Protein AF-A0A1B6MR28-F1 (afdb_monomer_lite)

Secondary structure (DSSP, 8-state):
-PPPB---EEE-TTT--EEE-PPPSS-BSS-EEEEETTEEEEESSSEEEEETTTTEEEE-TT-PPGGGPPEEEEEE-SS-EEEEETTS-EEEE------

Foldseek 3Di:
DDDFFFWDWDQDPVVRDIDTADTHPDTDDQWAWDAEPNWIWTHDLFIWIQDPVVRDIDTPRVDDDPPSFRWNYWDDPRQWIWTAGPVRDIDIDGDDDDD

pLDDT: mean 89.48, std 10.86, range [38.69, 98.25]

Radius of gyration: 14.19 Å; chains: 1; bounding box: 33×33×36 Å

Sequence (99 aa):
HRVMLDTVTKYNLDSKTWETCNPLPTNLYSAACCVYKNDIYLFGPQLYCFRQSVANWEVLSNISLPDNTVVSTAMTDGETIYTIGINAKLYSFALIPIV

Structure (mmCIF, N/CA/C/O backbone):
data_AF-A0A1B6MR28-F1
#
_entry.id   AF-A0A1B6MR28-F1
#
loop_
_atom_site.group_PDB
_atom_site.id
_atom_site.type_symbol
_atom_site.label_atom_id
_atom_site.label_alt_id
_atom_site.label_comp_id
_atom_site.label_asym_id
_atom_site.label_entity_id
_atom_site.label_seq_id
_atom_site.pdbx_PDB_ins_code
_atom_site.Cartn_x
_atom_site.Cartn_y
_atom_site.Cartn_z
_atom_site.occupancy
_atom_site.B_iso_or_equiv
_atom_site.auth_seq_id
_atom_site.auth_comp_id
_atom_site.auth_asym_id
_atom_site.auth_atom_id
_atom_site.pdbx_PDB_model_num
ATOM 1 N N . HIS A 1 1 ? 18.013 13.764 7.018 1.00 63.16 1 HIS A N 1
ATOM 2 C CA . HIS A 1 1 ? 18.207 12.331 7.319 1.00 63.16 1 HIS A CA 1
ATOM 3 C C . HIS A 1 1 ? 16.917 11.594 6.979 1.00 63.16 1 HIS A C 1
ATOM 5 O O . HIS A 1 1 ? 15.867 12.054 7.412 1.00 63.16 1 HIS A O 1
ATOM 11 N N . ARG A 1 2 ? 16.964 10.532 6.163 1.00 79.81 2 ARG A N 1
ATOM 12 C CA . ARG A 1 2 ? 15.796 9.675 5.903 1.00 79.81 2 ARG A CA 1
ATOM 13 C C . ARG A 1 2 ? 15.823 8.535 6.921 1.00 79.81 2 ARG A C 1
ATOM 15 O O . ARG A 1 2 ? 16.812 7.814 6.967 1.00 79.81 2 ARG A O 1
ATOM 22 N N . VAL A 1 3 ? 14.780 8.415 7.739 1.00 90.56 3 VAL A N 1
ATOM 23 C CA . VAL A 1 3 ? 14.623 7.314 8.701 1.00 90.56 3 VAL A CA 1
ATOM 24 C C . VAL A 1 3 ? 13.816 6.222 8.006 1.00 90.56 3 VAL A C 1
ATOM 26 O O . VAL A 1 3 ? 12.741 6.517 7.488 1.00 90.56 3 VAL A O 1
ATOM 29 N N . MET A 1 4 ? 14.317 4.988 7.982 1.00 93.00 4 MET A N 1
ATOM 30 C CA . MET A 1 4 ? 13.507 3.837 7.579 1.00 93.00 4 MET A CA 1
ATOM 31 C C . MET A 1 4 ? 12.753 3.323 8.806 1.00 93.00 4 MET A C 1
ATOM 33 O O . MET A 1 4 ? 13.388 3.056 9.828 1.00 93.00 4 MET A O 1
ATOM 37 N N . LEU A 1 5 ? 11.436 3.159 8.705 1.00 95.75 5 LEU A N 1
ATOM 38 C CA . LEU A 1 5 ? 10.589 2.654 9.789 1.00 95.75 5 LEU A CA 1
ATOM 39 C C . LEU A 1 5 ? 9.750 1.479 9.292 1.00 95.75 5 LEU A C 1
ATOM 41 O O . LEU A 1 5 ? 9.398 1.412 8.116 1.00 95.75 5 LEU A O 1
ATOM 45 N N . ASP A 1 6 ? 9.436 0.561 10.192 1.00 96.69 6 ASP A N 1
ATOM 46 C CA . ASP A 1 6 ? 8.482 -0.528 9.990 1.00 96.69 6 ASP A CA 1
ATOM 47 C C . ASP A 1 6 ? 7.126 -0.252 10.655 1.00 96.69 6 ASP A C 1
ATOM 49 O O . ASP A 1 6 ? 6.130 -0.874 10.290 1.00 96.69 6 ASP A O 1
ATOM 53 N N . THR A 1 7 ? 7.060 0.689 11.602 1.00 96.88 7 THR A N 1
ATOM 54 C CA . THR A 1 7 ? 5.828 1.052 12.304 1.00 96.88 7 THR A CA 1
ATOM 55 C C . THR A 1 7 ? 4.724 1.471 11.336 1.00 96.88 7 THR A C 1
ATOM 57 O O . THR A 1 7 ? 4.865 2.436 10.582 1.00 96.88 7 THR A O 1
ATOM 60 N N . VAL A 1 8 ? 3.581 0.793 11.432 1.00 97.00 8 VAL A N 1
ATOM 61 C CA . VAL A 1 8 ? 2.345 1.144 10.730 1.00 97.00 8 VAL A CA 1
ATOM 62 C C . VAL A 1 8 ? 1.339 1.633 11.758 1.00 97.00 8 VAL A C 1
ATOM 64 O O . VAL A 1 8 ? 1.108 0.972 12.771 1.00 97.00 8 VAL A O 1
ATOM 67 N N . THR A 1 9 ? 0.720 2.780 11.499 1.00 97.19 9 THR A N 1
ATOM 68 C CA . THR A 1 9 ? -0.377 3.294 12.317 1.00 97.19 9 THR A CA 1
ATOM 69 C C . THR A 1 9 ? -1.611 3.524 11.462 1.00 97.19 9 THR A C 1
ATOM 71 O O . THR A 1 9 ? -1.529 3.930 10.301 1.00 97.19 9 THR A O 1
ATOM 74 N N . LYS A 1 10 ? -2.776 3.269 12.049 1.00 96.31 10 LYS A N 1
ATOM 75 C CA . LYS A 1 10 ? -4.078 3.544 11.447 1.00 96.31 10 LYS A CA 1
ATOM 76 C C . LYS A 1 10 ? -4.793 4.587 12.284 1.00 96.31 10 LYS A C 1
ATOM 78 O O . LYS A 1 10 ? -4.797 4.508 13.509 1.00 96.31 10 LYS A O 1
ATOM 83 N N . TYR A 1 11 ? -5.405 5.557 11.616 1.00 98.00 11 TYR A N 1
ATOM 84 C CA . TYR A 1 11 ? -6.288 6.512 12.268 1.00 98.00 11 TYR A CA 1
ATOM 85 C C . TYR A 1 11 ? -7.727 5.999 12.232 1.00 98.00 11 TYR A C 1
ATOM 87 O O . TYR A 1 11 ? -8.249 5.674 11.163 1.00 98.00 11 TYR A O 1
ATOM 95 N N . ASN A 1 12 ? -8.360 5.916 13.398 1.00 96.88 12 ASN A N 1
ATOM 96 C CA . ASN A 1 12 ? -9.766 5.565 13.537 1.00 96.88 12 ASN A CA 1
ATOM 97 C C . ASN A 1 12 ? -10.610 6.851 13.555 1.00 96.88 12 ASN A C 1
ATOM 99 O O . ASN A 1 12 ? -10.395 7.723 14.396 1.00 96.88 12 ASN A O 1
ATOM 103 N N . LEU A 1 13 ? -11.557 6.985 12.618 1.00 97.38 13 LEU A N 1
ATOM 104 C CA . LEU A 1 13 ? -12.389 8.190 12.483 1.00 97.38 13 LEU A CA 1
ATOM 105 C C . LEU A 1 13 ? -13.445 8.324 13.593 1.00 97.38 13 LEU A C 1
ATOM 107 O O . LEU A 1 13 ? -13.798 9.450 13.944 1.00 97.38 13 LEU A O 1
ATOM 111 N N . ASP A 1 14 ? -13.909 7.208 14.160 1.00 97.69 14 ASP A N 1
ATOM 112 C CA . ASP A 1 14 ? -14.953 7.190 15.188 1.00 97.69 14 ASP A CA 1
ATOM 113 C C . ASP A 1 14 ? -14.378 7.572 16.555 1.00 97.69 14 ASP A C 1
ATOM 115 O O . ASP A 1 14 ? -14.864 8.493 17.213 1.00 97.69 14 ASP A O 1
ATOM 119 N N . SER A 1 15 ? -13.295 6.905 16.969 1.00 97.31 15 SER A N 1
ATOM 120 C CA . SER A 1 15 ? -12.614 7.190 18.240 1.00 97.31 15 SER A CA 1
ATOM 121 C C . SER A 1 15 ? -11.662 8.384 18.159 1.00 97.31 15 SER A C 1
ATOM 123 O O . SER A 1 15 ? -11.260 8.913 19.195 1.00 97.31 15 SER A O 1
ATOM 125 N N . LYS A 1 16 ? -11.302 8.824 16.944 1.00 98.06 16 LYS A N 1
ATOM 126 C CA . LYS A 1 16 ? -10.332 9.898 16.669 1.00 98.06 16 LYS A CA 1
ATOM 127 C C . LYS A 1 16 ? -8.937 9.621 17.232 1.00 98.06 16 LYS A C 1
ATOM 129 O O . LYS A 1 16 ? -8.201 10.555 17.560 1.00 98.06 16 LYS A O 1
ATOM 134 N N . THR A 1 17 ? -8.559 8.350 17.326 1.00 98.25 17 THR A N 1
ATOM 135 C CA . THR A 1 17 ? -7.269 7.904 17.865 1.00 98.25 17 THR A CA 1
ATOM 136 C C . THR A 1 17 ? -6.407 7.237 16.800 1.00 98.25 17 THR A C 1
ATOM 138 O O . THR A 1 17 ? -6.907 6.669 15.829 1.00 98.25 17 THR A O 1
ATOM 141 N N . TRP A 1 18 ? -5.091 7.291 17.002 1.00 98.25 18 TRP A N 1
ATOM 142 C CA . TRP A 1 18 ? -4.139 6.456 16.276 1.00 98.25 18 TRP A CA 1
ATOM 143 C C . TRP A 1 18 ? -3.981 5.116 16.987 1.00 98.25 18 TRP A C 1
ATOM 145 O O . TRP A 1 18 ? -3.859 5.074 18.210 1.00 98.25 18 TRP A O 1
ATOM 155 N N . GLU A 1 19 ? -3.942 4.039 16.216 1.00 97.06 19 GLU A N 1
ATOM 156 C CA . GLU A 1 19 ? -3.702 2.679 16.689 1.00 97.06 19 GLU A CA 1
ATOM 157 C C . GLU A 1 19 ? -2.486 2.102 15.957 1.00 97.06 19 GLU A C 1
ATOM 159 O O . GLU A 1 19 ? -2.312 2.324 14.755 1.00 97.06 19 GLU A O 1
ATOM 164 N N . THR A 1 20 ? -1.635 1.368 16.675 1.00 97.25 20 THR A N 1
ATOM 165 C CA . THR A 1 20 ? -0.505 0.647 16.075 1.00 97.25 20 THR A CA 1
ATOM 166 C C . THR A 1 20 ? -1.010 -0.629 15.408 1.00 97.25 20 THR A C 1
ATOM 168 O O . THR A 1 20 ? -1.740 -1.406 16.019 1.00 97.25 20 THR A O 1
ATOM 171 N N . CYS A 1 21 ? -0.615 -0.850 14.156 1.00 96.44 21 CYS A N 1
ATOM 172 C CA . CYS A 1 21 ? -0.941 -2.046 13.384 1.00 96.44 21 CYS A CA 1
ATOM 173 C C . CYS A 1 21 ? 0.246 -3.014 13.334 1.00 96.44 21 CYS A C 1
ATOM 175 O O . CYS A 1 21 ? 1.339 -2.710 13.813 1.00 96.44 21 CYS A O 1
ATOM 177 N N . ASN A 1 22 ? 0.040 -4.170 12.697 1.00 96.94 22 ASN A N 1
ATOM 178 C CA . ASN A 1 22 ? 1.140 -5.076 12.390 1.00 96.94 22 ASN A CA 1
ATOM 179 C C . ASN A 1 22 ? 2.210 -4.339 11.556 1.00 96.94 22 ASN A C 1
ATOM 181 O O . ASN A 1 22 ? 1.860 -3.697 10.555 1.00 96.94 22 ASN A O 1
ATOM 185 N N . PRO A 1 23 ? 3.488 -4.393 11.977 1.00 97.38 23 PRO A N 1
ATOM 186 C CA . PRO A 1 23 ? 4.562 -3.646 11.338 1.00 97.38 23 PRO A CA 1
ATOM 187 C C . PRO A 1 23 ? 4.848 -4.190 9.939 1.00 97.38 23 PRO A C 1
ATOM 189 O O . PRO A 1 23 ? 4.522 -5.336 9.620 1.00 97.38 23 PRO A O 1
ATOM 192 N N . LEU A 1 24 ? 5.481 -3.369 9.103 1.00 96.69 24 LEU A N 1
ATOM 193 C CA . LEU A 1 24 ? 5.995 -3.813 7.813 1.00 96.69 24 LEU A CA 1
ATOM 194 C C . LEU A 1 24 ? 7.018 -4.947 8.006 1.00 96.69 24 LEU A C 1
ATOM 196 O O . LEU A 1 24 ? 7.797 -4.908 8.956 1.00 96.69 24 LEU A O 1
ATOM 200 N N . PRO A 1 25 ? 7.117 -5.907 7.068 1.00 94.75 25 PRO A N 1
ATOM 201 C CA . PRO A 1 25 ? 8.136 -6.960 7.125 1.00 94.75 25 PRO A CA 1
ATOM 202 C C . PRO A 1 25 ? 9.580 -6.437 7.060 1.00 94.75 25 PRO A C 1
ATOM 204 O O . PRO A 1 25 ? 10.527 -7.168 7.339 1.00 94.75 25 PRO A O 1
ATOM 207 N N . THR A 1 26 ? 9.778 -5.198 6.609 1.00 93.19 26 THR A N 1
ATOM 208 C CA . THR A 1 26 ? 11.082 -4.541 6.489 1.00 93.19 26 THR A CA 1
ATOM 209 C C . THR A 1 26 ? 10.899 -3.034 6.629 1.00 93.19 26 THR A C 1
ATOM 211 O O . THR A 1 26 ? 9.898 -2.486 6.169 1.00 93.19 26 THR A O 1
ATOM 214 N N . ASN A 1 27 ? 11.876 -2.354 7.232 1.00 9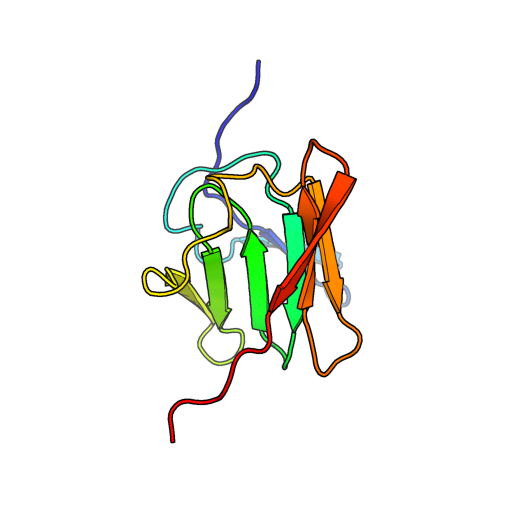5.00 27 ASN A N 1
ATOM 215 C CA . ASN A 1 27 ? 11.851 -0.903 7.379 1.00 95.00 27 ASN A CA 1
ATOM 216 C C . ASN A 1 27 ? 11.865 -0.221 6.005 1.00 95.00 27 ASN A C 1
ATOM 218 O O . ASN A 1 27 ? 12.732 -0.493 5.173 1.00 95.00 27 ASN A O 1
ATOM 222 N N . LEU A 1 28 ? 10.945 0.717 5.783 1.00 92.31 28 LEU A N 1
ATOM 223 C CA . LEU A 1 28 ? 10.805 1.433 4.517 1.00 92.31 28 LEU A CA 1
ATOM 224 C C . LEU A 1 28 ? 10.657 2.939 4.728 1.00 92.31 28 LEU A C 1
ATOM 226 O O . LEU A 1 28 ? 10.386 3.437 5.820 1.00 92.31 28 LEU 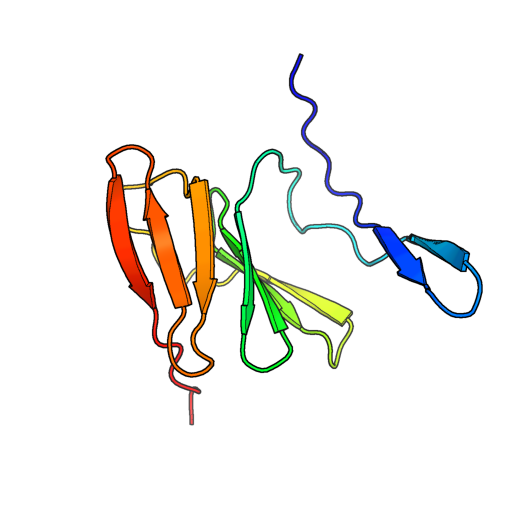A O 1
ATOM 230 N N . TYR A 1 29 ? 10.850 3.674 3.637 1.00 91.56 29 TYR A N 1
ATOM 231 C CA . TYR A 1 29 ? 10.480 5.076 3.507 1.00 91.56 29 TYR A CA 1
ATOM 232 C C . TYR A 1 29 ? 10.132 5.359 2.036 1.00 91.56 29 TYR A C 1
ATOM 234 O O . TYR A 1 29 ? 10.649 4.693 1.141 1.00 91.56 29 TYR A O 1
ATOM 242 N N . SER A 1 30 ? 9.283 6.361 1.777 1.00 89.44 30 SER A N 1
ATOM 243 C CA . SER A 1 30 ? 8.929 6.826 0.419 1.00 89.44 30 SER A CA 1
ATOM 244 C C . SER A 1 30 ? 8.405 5.746 -0.547 1.00 89.44 30 SER A C 1
ATOM 246 O O . SER A 1 30 ? 8.608 5.865 -1.752 1.00 89.44 30 SER A O 1
ATOM 248 N N . ALA A 1 31 ? 7.730 4.711 -0.044 1.00 91.38 31 ALA A N 1
ATOM 249 C CA . ALA A 1 31 ? 7.051 3.732 -0.890 1.00 91.38 31 ALA A CA 1
ATOM 250 C C . ALA A 1 31 ? 5.701 4.280 -1.385 1.00 91.38 31 ALA A C 1
ATOM 252 O O . ALA A 1 31 ? 4.965 4.910 -0.622 1.00 91.38 31 ALA A O 1
ATOM 253 N N . ALA A 1 32 ? 5.371 4.029 -2.652 1.00 93.75 32 ALA A N 1
ATOM 254 C CA . ALA A 1 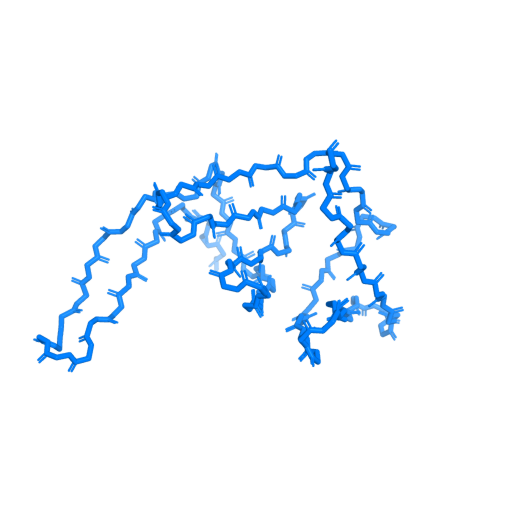32 ? 4.052 4.337 -3.200 1.00 93.75 32 ALA A CA 1
ATOM 255 C C . ALA A 1 32 ? 3.031 3.281 -2.757 1.00 93.75 32 ALA A C 1
ATOM 257 O O . ALA A 1 32 ? 3.385 2.113 -2.609 1.00 93.75 32 ALA A O 1
ATOM 258 N N . CYS A 1 33 ? 1.765 3.654 -2.577 1.00 95.69 33 CYS A N 1
ATOM 259 C CA . CYS A 1 33 ? 0.723 2.703 -2.199 1.00 95.69 33 CYS A CA 1
ATOM 260 C C . CYS A 1 33 ? -0.609 2.964 -2.896 1.00 95.69 33 CYS A C 1
ATOM 262 O O . CYS A 1 33 ? -0.893 4.080 -3.324 1.00 95.69 33 CYS A O 1
ATOM 264 N N . CYS A 1 34 ? -1.437 1.926 -2.976 1.00 96.75 34 CYS A N 1
ATOM 265 C CA . CYS A 1 34 ? -2.836 2.032 -3.372 1.00 96.75 34 CYS A CA 1
ATOM 266 C C . CYS A 1 34 ? -3.670 0.933 -2.704 1.00 96.75 34 CYS A C 1
ATOM 268 O O . CYS A 1 34 ? -3.142 -0.099 -2.288 1.00 96.75 34 CYS A O 1
ATOM 270 N N . VAL A 1 35 ? -4.986 1.131 -2.641 1.00 96.75 35 VAL A N 1
ATOM 271 C CA . VAL A 1 35 ? -5.936 0.078 -2.258 1.00 96.75 35 VAL A CA 1
ATOM 272 C C . VAL A 1 35 ? -6.437 -0.599 -3.526 1.00 96.75 35 VAL A C 1
ATOM 274 O O . VAL A 1 35 ? -6.909 0.091 -4.422 1.00 96.75 35 VAL A O 1
ATOM 277 N N . TYR A 1 36 ? -6.366 -1.925 -3.603 1.00 95.62 36 TYR A N 1
ATOM 278 C CA . TYR A 1 36 ? -6.879 -2.711 -4.727 1.00 95.62 36 TYR A CA 1
ATOM 279 C C . TYR A 1 36 ? -7.554 -3.978 -4.206 1.00 95.62 36 TYR A C 1
ATOM 281 O O . TYR A 1 36 ? -6.998 -4.668 -3.358 1.00 95.62 36 TYR A O 1
ATOM 289 N N . LYS A 1 37 ? -8.774 -4.270 -4.678 1.00 93.50 37 LYS A N 1
ATOM 290 C CA . LYS A 1 37 ? -9.586 -5.420 -4.226 1.00 93.50 37 LYS A CA 1
ATOM 291 C C . LYS A 1 37 ? -9.620 -5.593 -2.695 1.00 93.50 37 LYS A C 1
ATOM 293 O O . LYS A 1 37 ? -9.518 -6.702 -2.187 1.00 93.50 37 LYS A O 1
ATOM 298 N N . ASN A 1 38 ? -9.797 -4.481 -1.975 1.00 94.50 38 ASN A N 1
ATOM 299 C CA . ASN A 1 38 ? -9.859 -4.415 -0.509 1.00 94.50 38 ASN A CA 1
ATOM 300 C C . ASN A 1 38 ? -8.541 -4.716 0.237 1.00 94.50 38 ASN A C 1
ATOM 302 O O . ASN A 1 38 ? -8.547 -4.753 1.461 1.00 94.50 38 ASN A O 1
ATOM 306 N N . ASP A 1 39 ? -7.408 -4.838 -0.449 1.00 96.06 39 ASP A N 1
ATOM 307 C CA . ASP A 1 39 ? -6.087 -4.969 0.174 1.00 96.06 39 ASP A CA 1
ATOM 308 C C . ASP A 1 39 ? -5.218 -3.739 -0.126 1.00 96.06 39 ASP A C 1
ATOM 310 O O . ASP A 1 39 ? -5.444 -3.022 -1.106 1.00 96.06 39 ASP A O 1
ATOM 314 N N . ILE A 1 40 ? -4.226 -3.465 0.727 1.00 97.06 40 ILE A N 1
ATOM 315 C CA . ILE A 1 40 ? -3.289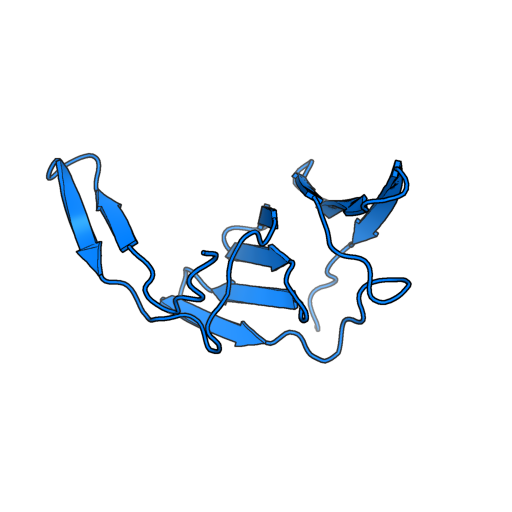 -2.348 0.523 1.00 97.06 40 ILE A CA 1
ATOM 316 C C . ILE A 1 40 ? -2.030 -2.892 -0.138 1.00 97.06 40 ILE A C 1
ATOM 318 O O . ILE A 1 40 ? -1.368 -3.770 0.410 1.00 97.06 40 ILE A O 1
ATOM 322 N N . TYR A 1 41 ? -1.671 -2.336 -1.287 1.00 95.62 41 TYR A N 1
ATOM 323 C CA . TYR A 1 41 ? -0.438 -2.656 -1.993 1.00 95.62 41 TYR A CA 1
ATOM 324 C C . TYR A 1 41 ? 0.569 -1.538 -1.788 1.00 95.62 41 TYR A C 1
ATOM 326 O O . TYR A 1 41 ? 0.244 -0.365 -1.972 1.00 95.62 41 TYR A O 1
ATOM 334 N N . LEU A 1 42 ? 1.788 -1.906 -1.406 1.00 95.50 42 LEU A N 1
ATOM 335 C CA . LEU A 1 42 ? 2.893 -0.997 -1.138 1.00 95.50 42 LEU A CA 1
ATOM 336 C C . LEU A 1 42 ? 4.074 -1.362 -2.045 1.00 95.50 42 LEU A C 1
ATOM 338 O O . LEU A 1 42 ? 4.608 -2.469 -1.990 1.00 95.50 42 LEU A O 1
ATOM 342 N N . PHE A 1 43 ? 4.476 -0.413 -2.880 1.00 93.19 43 PHE A N 1
ATOM 343 C CA . PHE A 1 43 ? 5.531 -0.539 -3.876 1.00 93.19 43 PHE A CA 1
ATOM 344 C C . PHE A 1 43 ? 6.837 0.022 -3.309 1.00 93.19 43 PHE A C 1
ATOM 346 O O . PHE A 1 43 ? 7.086 1.230 -3.353 1.00 93.19 43 PHE A O 1
ATOM 353 N N . GLY A 1 44 ? 7.654 -0.866 -2.741 1.00 89.31 44 GLY A N 1
ATOM 354 C CA . GLY A 1 44 ? 9.010 -0.575 -2.277 1.00 89.31 44 GLY A CA 1
ATOM 355 C C . GLY A 1 44 ? 10.059 -1.326 -3.109 1.00 89.31 44 GLY A C 1
ATOM 356 O O . GLY A 1 44 ? 9.827 -1.593 -4.286 1.00 89.31 44 GLY A O 1
ATOM 357 N N . PRO A 1 45 ? 11.198 -1.724 -2.509 1.00 86.69 45 PRO A N 1
ATOM 358 C CA . PRO A 1 45 ? 12.159 -2.639 -3.142 1.00 86.69 45 PRO A CA 1
ATOM 359 C C . PRO A 1 45 ? 11.541 -3.988 -3.546 1.00 86.69 45 PRO A C 1
ATOM 361 O O . PRO A 1 45 ? 12.032 -4.668 -4.439 1.00 86.69 45 PRO A O 1
ATOM 364 N N . GLN A 1 46 ? 10.462 -4.370 -2.865 1.00 89.50 46 GLN A N 1
ATOM 365 C CA . GLN A 1 46 ? 9.589 -5.491 -3.188 1.00 89.50 46 GLN A CA 1
ATOM 366 C C . GLN A 1 46 ? 8.144 -4.981 -3.206 1.00 89.50 46 GLN A C 1
ATOM 368 O O . GLN A 1 46 ? 7.854 -3.888 -2.701 1.00 89.50 46 GLN A O 1
ATOM 373 N N . LEU A 1 47 ? 7.234 -5.771 -3.773 1.00 92.12 47 LEU A N 1
ATOM 374 C CA . LEU A 1 47 ? 5.805 -5.526 -3.641 1.00 92.12 47 LEU A CA 1
ATOM 375 C C . LEU A 1 47 ? 5.301 -6.164 -2.344 1.00 92.12 47 LEU A C 1
ATOM 377 O O . LEU A 1 47 ? 5.416 -7.375 -2.155 1.00 92.12 47 LEU A O 1
ATOM 381 N N . TYR A 1 48 ? 4.726 -5.348 -1.469 1.00 94.62 48 TYR A N 1
ATOM 382 C CA . TYR A 1 48 ? 4.100 -5.800 -0.232 1.00 94.62 48 TYR A CA 1
ATOM 383 C C . TYR A 1 48 ? 2.586 -5.665 -0.350 1.00 94.62 48 TYR A C 1
ATOM 385 O O . TYR A 1 48 ? 2.084 -4.697 -0.924 1.00 94.62 48 TYR A O 1
ATOM 393 N N . CYS A 1 49 ? 1.859 -6.618 0.216 1.00 95.94 49 CYS A N 1
ATOM 394 C CA . CYS A 1 49 ? 0.408 -6.609 0.286 1.00 95.94 49 CYS A CA 1
ATOM 395 C C . CYS A 1 49 ? -0.022 -6.750 1.745 1.00 95.94 49 CYS A C 1
ATOM 397 O O . CYS A 1 49 ? 0.322 -7.731 2.400 1.00 95.94 49 CYS A O 1
ATOM 399 N N . PHE A 1 50 ? -0.765 -5.781 2.268 1.00 97.44 50 PHE A N 1
ATOM 400 C CA . PHE A 1 50 ? -1.454 -5.930 3.541 1.00 97.44 50 PHE A CA 1
ATOM 401 C C . PHE A 1 50 ? -2.851 -6.483 3.285 1.00 97.44 50 PHE A C 1
ATOM 403 O O . PHE A 1 50 ? -3.715 -5.790 2.737 1.00 97.44 50 PHE A O 1
ATOM 410 N N . ARG A 1 51 ? -3.055 -7.730 3.709 1.00 96.44 51 ARG A N 1
ATOM 411 C CA . ARG A 1 51 ? -4.337 -8.426 3.649 1.00 96.44 51 ARG A CA 1
ATOM 412 C C . ARG A 1 51 ? -5.233 -7.910 4.758 1.00 96.44 51 ARG A C 1
ATOM 414 O O . ARG A 1 51 ? -5.025 -8.258 5.922 1.00 96.44 51 ARG A O 1
ATOM 421 N N . GLN A 1 52 ? -6.237 -7.100 4.424 1.00 94.19 52 GLN A N 1
ATOM 422 C CA . GLN A 1 52 ? -7.088 -6.487 5.452 1.00 94.19 52 GLN A CA 1
ATOM 423 C C . GLN A 1 52 ? -7.927 -7.524 6.212 1.00 94.19 52 GLN A C 1
ATOM 425 O O . GLN A 1 52 ? -8.177 -7.349 7.401 1.00 94.19 52 GLN A O 1
ATOM 430 N N . SER A 1 53 ? -8.316 -8.622 5.555 1.00 95.38 53 SER A N 1
ATOM 431 C CA . SER A 1 53 ? -9.153 -9.683 6.140 1.00 95.38 53 SER A CA 1
ATOM 432 C C . SER A 1 53 ? -8.500 -10.414 7.315 1.00 95.38 53 SER A C 1
ATOM 434 O O . SER A 1 53 ? -9.197 -10.861 8.222 1.00 95.38 53 SER A O 1
ATOM 436 N N . VAL A 1 54 ? -7.171 -10.527 7.302 1.00 95.94 54 VAL A N 1
ATOM 437 C CA . VAL A 1 54 ? -6.373 -11.215 8.331 1.00 95.94 54 VAL A CA 1
ATOM 438 C C . VAL A 1 54 ? -5.368 -10.282 9.012 1.00 95.94 54 VAL A C 1
ATOM 440 O O . VAL A 1 54 ? -4.549 -10.730 9.808 1.00 95.94 54 VAL A O 1
ATOM 443 N N . ALA A 1 55 ? -5.424 -8.989 8.681 1.00 95.69 55 ALA A N 1
ATOM 444 C CA . ALA A 1 55 ? -4.521 -7.944 9.144 1.00 95.69 55 ALA A CA 1
ATOM 445 C C . ALA A 1 55 ? -3.029 -8.316 9.037 1.00 95.69 55 ALA A C 1
ATOM 447 O O . ALA A 1 55 ? -2.258 -8.020 9.943 1.00 95.69 55 ALA A O 1
ATOM 448 N N . ASN A 1 56 ? -2.597 -8.965 7.952 1.00 96.88 56 ASN A N 1
ATOM 449 C CA . ASN A 1 56 ? -1.224 -9.467 7.824 1.00 96.88 56 ASN A CA 1
ATOM 450 C C . ASN A 1 56 ? -0.521 -8.956 6.562 1.00 96.88 56 ASN A C 1
ATOM 452 O O . ASN A 1 56 ? -1.145 -8.815 5.511 1.00 96.88 56 ASN A O 1
ATOM 456 N N . TRP A 1 57 ? 0.790 -8.728 6.665 1.00 97.19 57 TRP A N 1
ATOM 457 C CA . TRP A 1 57 ? 1.638 -8.386 5.527 1.00 97.19 57 TRP A CA 1
ATOM 458 C C . TRP A 1 57 ? 2.151 -9.634 4.810 1.00 97.19 57 TRP A C 1
ATOM 460 O O . TRP A 1 57 ? 2.639 -10.581 5.425 1.00 97.19 57 TRP A O 1
ATOM 470 N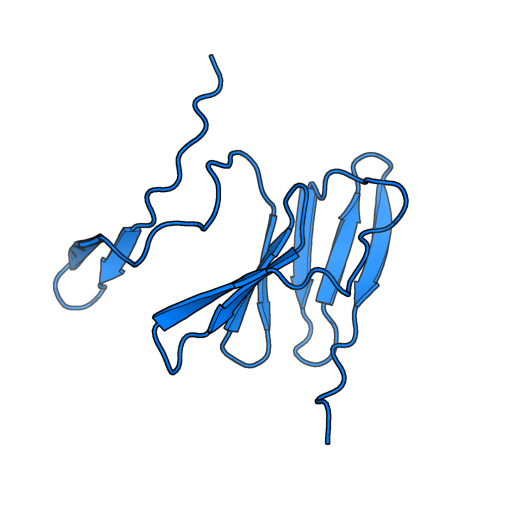 N . GLU A 1 58 ? 2.094 -9.592 3.489 1.00 96.00 58 GLU A N 1
ATOM 471 C CA . GLU A 1 58 ? 2.626 -10.589 2.573 1.00 96.00 58 GLU A CA 1
ATOM 472 C C . GLU A 1 58 ? 3.639 -9.913 1.641 1.00 96.00 58 GLU A C 1
ATOM 474 O O . GLU A 1 58 ? 3.390 -8.819 1.129 1.00 96.00 58 GLU A O 1
ATOM 479 N N . VAL A 1 59 ? 4.784 -10.557 1.411 1.00 94.06 59 VAL A N 1
ATOM 480 C CA . VAL A 1 59 ? 5.747 -10.132 0.387 1.00 94.06 59 VAL A CA 1
ATOM 481 C C . VAL A 1 59 ? 5.437 -10.896 -0.895 1.00 94.06 59 VAL A C 1
ATOM 483 O O . VAL A 1 59 ? 5.604 -12.114 -0.946 1.00 94.06 59 VAL A O 1
ATOM 486 N N . LEU A 1 60 ? 5.022 -10.192 -1.945 1.00 92.06 60 LEU A N 1
ATOM 487 C CA . LEU A 1 60 ? 4.706 -10.780 -3.248 1.00 92.06 60 LEU A CA 1
ATOM 488 C C . LEU A 1 60 ? 5.986 -10.946 -4.080 1.00 92.06 60 LEU A C 1
ATOM 490 O O . LEU A 1 60 ? 6.216 -10.246 -5.064 1.00 92.06 60 LEU A O 1
ATOM 494 N N . SER A 1 61 ? 6.854 -11.863 -3.647 1.00 86.44 61 SER A N 1
ATOM 495 C CA . SER A 1 61 ? 8.193 -12.087 -4.217 1.00 86.44 61 SER A CA 1
ATOM 496 C C . SER A 1 61 ? 8.188 -12.621 -5.653 1.00 86.44 61 SER A C 1
ATOM 498 O O . SER A 1 61 ? 9.171 -12.469 -6.375 1.00 86.44 61 SER A O 1
ATOM 500 N N . ASN A 1 62 ? 7.077 -13.215 -6.086 1.00 84.31 62 ASN A N 1
ATOM 501 C CA . ASN A 1 62 ? 6.862 -13.686 -7.452 1.00 84.31 62 ASN A CA 1
ATOM 502 C C . ASN A 1 62 ? 6.574 -12.550 -8.450 1.00 84.31 62 ASN A C 1
ATOM 504 O O . ASN A 1 62 ? 6.562 -12.793 -9.655 1.00 84.31 62 ASN A O 1
ATOM 508 N N . ILE A 1 63 ? 6.350 -11.320 -7.977 1.00 83.62 63 ILE A N 1
ATOM 509 C CA . ILE A 1 63 ? 6.092 -10.153 -8.820 1.00 83.62 63 ILE A CA 1
ATOM 510 C C . ILE A 1 63 ? 7.337 -9.272 -8.821 1.00 83.62 63 ILE A C 1
ATOM 512 O O . ILE A 1 63 ? 7.634 -8.569 -7.857 1.00 83.62 63 ILE A O 1
ATOM 516 N N . SER A 1 64 ? 8.074 -9.296 -9.930 1.00 75.81 64 SER A N 1
ATOM 517 C CA . SER A 1 64 ? 9.197 -8.381 -10.135 1.00 75.81 64 SER A CA 1
ATOM 518 C C . SER A 1 64 ? 8.696 -7.034 -10.641 1.00 75.81 64 SER A C 1
ATOM 520 O O . SER A 1 64 ? 8.016 -6.959 -11.665 1.00 75.81 64 SER A O 1
ATOM 522 N N . LEU A 1 65 ? 9.054 -5.962 -9.935 1.00 77.50 65 LEU A N 1
ATOM 523 C CA . LEU A 1 65 ? 8.840 -4.612 -10.441 1.00 77.50 65 LEU A CA 1
ATOM 524 C C . LEU A 1 65 ? 9.790 -4.360 -11.627 1.00 77.50 65 LEU A C 1
ATOM 526 O O . LEU A 1 65 ? 10.967 -4.725 -11.548 1.00 77.50 65 LEU A O 1
ATOM 530 N N . PRO A 1 66 ? 9.320 -3.738 -12.721 1.00 73.56 66 PRO A N 1
ATOM 531 C CA . PRO A 1 66 ? 10.156 -3.467 -13.887 1.00 73.56 66 PRO A CA 1
ATOM 532 C C . PRO A 1 66 ? 11.399 -2.637 -13.535 1.00 73.56 66 PRO A C 1
ATOM 534 O O . PRO A 1 66 ? 11.308 -1.672 -12.774 1.00 73.56 66 PRO A O 1
ATOM 537 N N . ASP A 1 67 ? 12.552 -2.982 -14.113 1.00 69.06 67 ASP A N 1
ATOM 538 C CA . ASP A 1 67 ? 13.813 -2.218 -14.066 1.00 69.06 67 ASP A CA 1
ATOM 539 C C . ASP A 1 67 ? 14.319 -1.822 -12.655 1.00 69.06 67 ASP A C 1
ATOM 541 O O . ASP A 1 67 ? 15.025 -0.824 -12.518 1.00 69.06 67 ASP A O 1
ATOM 545 N N . ASN A 1 68 ? 13.955 -2.555 -11.589 1.00 63.47 68 ASN A N 1
ATOM 546 C CA . ASN A 1 68 ? 14.245 -2.159 -10.195 1.00 63.47 68 ASN A CA 1
ATOM 547 C C . ASN A 1 68 ? 13.758 -0.722 -9.885 1.00 63.47 68 ASN A C 1
ATOM 549 O O . ASN A 1 68 ? 14.385 0.040 -9.143 1.00 63.47 68 ASN A O 1
ATOM 553 N N . THR A 1 69 ? 12.669 -0.317 -10.546 1.00 68.06 69 THR A N 1
ATOM 554 C CA . THR A 1 69 ? 12.209 1.068 -10.569 1.00 68.06 69 THR A CA 1
ATOM 555 C C . THR A 1 69 ? 11.649 1.457 -9.210 1.00 68.06 69 THR A C 1
ATOM 557 O O . THR A 1 69 ? 10.702 0.847 -8.716 1.00 68.06 69 THR A O 1
ATOM 560 N N . VAL A 1 70 ? 12.172 2.544 -8.642 1.00 80.44 70 VAL A N 1
ATOM 561 C CA . VAL A 1 70 ? 11.503 3.238 -7.540 1.00 80.44 70 VAL A CA 1
ATOM 562 C C . VAL A 1 70 ? 10.174 3.776 -8.067 1.00 80.44 70 VAL A C 1
ATOM 564 O O . VAL A 1 70 ? 10.144 4.597 -8.990 1.00 80.44 70 VAL A O 1
ATOM 567 N N . VAL A 1 71 ? 9.076 3.291 -7.500 1.00 87.56 71 VAL A N 1
ATOM 568 C CA . VAL A 1 71 ? 7.729 3.735 -7.855 1.00 87.56 71 VAL A CA 1
ATOM 569 C C . VAL A 1 71 ? 7.424 5.028 -7.108 1.00 87.56 71 VAL A C 1
ATOM 571 O O . VAL A 1 71 ? 7.522 5.073 -5.884 1.00 87.56 71 VAL A O 1
ATOM 574 N N . SER A 1 72 ? 7.059 6.083 -7.837 1.00 87.56 72 SER A N 1
ATOM 575 C CA . SER A 1 72 ? 6.715 7.378 -7.239 1.00 87.56 72 SER A CA 1
ATOM 576 C C . SER A 1 72 ? 5.235 7.483 -6.871 1.00 87.56 72 SER A C 1
ATOM 578 O O . SER A 1 72 ? 4.890 8.196 -5.932 1.00 87.56 72 SER A O 1
ATOM 580 N N . THR A 1 73 ? 4.361 6.772 -7.589 1.00 91.44 73 THR A N 1
ATOM 581 C CA . THR A 1 73 ? 2.914 6.755 -7.342 1.00 91.44 73 THR A CA 1
ATOM 582 C C . THR A 1 73 ? 2.277 5.448 -7.805 1.00 91.44 73 THR A C 1
ATOM 584 O O . THR A 1 73 ? 2.768 4.809 -8.741 1.00 91.44 73 THR A O 1
ATOM 587 N N . ALA A 1 74 ? 1.175 5.076 -7.157 1.00 94.44 74 ALA A N 1
ATOM 588 C CA . ALA A 1 74 ? 0.338 3.941 -7.508 1.00 94.44 74 ALA A CA 1
ATOM 589 C C . ALA A 1 74 ? -1.141 4.350 -7.433 1.00 94.44 74 ALA A C 1
ATOM 591 O O . ALA A 1 74 ? -1.563 5.014 -6.489 1.00 94.44 74 ALA A O 1
ATOM 592 N N . MET A 1 75 ? -1.932 3.954 -8.425 1.00 95.69 75 MET A N 1
ATOM 593 C CA . MET A 1 75 ? -3.375 4.200 -8.482 1.00 95.69 75 MET A CA 1
ATOM 594 C C . MET A 1 75 ? -4.090 3.016 -9.127 1.00 95.69 75 MET A C 1
ATOM 596 O O . MET A 1 75 ? -3.456 2.191 -9.773 1.00 95.69 75 MET A O 1
ATOM 600 N N . THR A 1 76 ? -5.406 2.916 -8.978 1.00 95.56 76 THR A N 1
ATOM 601 C CA . THR A 1 76 ? -6.187 1.843 -9.604 1.00 95.56 76 THR A CA 1
ATOM 602 C C . THR A 1 76 ? -7.520 2.360 -10.128 1.00 95.56 76 THR A C 1
ATOM 604 O O . THR A 1 76 ? -8.067 3.319 -9.586 1.00 95.56 76 THR A O 1
ATOM 607 N N . ASP A 1 77 ? -8.033 1.709 -11.170 1.00 94.75 77 ASP A N 1
ATOM 608 C CA . ASP A 1 77 ? -9.406 1.852 -11.671 1.00 94.75 77 ASP A CA 1
ATOM 609 C C . ASP A 1 77 ? -10.365 0.780 -11.107 1.00 94.75 77 ASP A C 1
ATOM 611 O O . ASP A 1 77 ? -11.537 0.748 -11.467 1.00 94.75 77 ASP A O 1
ATOM 615 N N . GLY A 1 78 ? -9.882 -0.084 -10.206 1.00 90.94 78 GLY A N 1
ATOM 616 C CA . GLY A 1 78 ? -10.622 -1.213 -9.635 1.00 90.94 78 GLY A CA 1
ATOM 617 C C . GLY A 1 78 ? -10.336 -2.556 -10.315 1.00 90.94 78 GLY A C 1
ATOM 618 O O . GLY A 1 78 ? -10.501 -3.601 -9.683 1.00 90.94 78 GLY A O 1
ATOM 619 N N . GLU A 1 79 ? -9.823 -2.550 -11.544 1.00 91.56 79 GLU A N 1
ATOM 620 C CA . GLU A 1 79 ? -9.457 -3.760 -12.290 1.00 91.56 79 GLU A CA 1
ATOM 621 C C . GLU A 1 79 ? -7.943 -3.925 -12.396 1.00 91.56 79 GLU A C 1
ATOM 623 O O . GLU A 1 79 ? -7.430 -5.035 -12.241 1.00 91.56 79 GLU A O 1
ATOM 628 N N . THR A 1 80 ? -7.224 -2.816 -12.554 1.00 93.19 80 THR A N 1
ATOM 629 C CA . THR A 1 80 ? -5.779 -2.772 -12.782 1.00 93.19 80 THR A CA 1
ATOM 630 C C . THR A 1 80 ? -5.114 -1.762 -11.851 1.00 93.19 80 THR A C 1
ATOM 632 O O . THR A 1 80 ? -5.674 -0.707 -11.547 1.00 93.19 80 THR A O 1
ATOM 635 N N . ILE A 1 81 ? -3.902 -2.068 -11.383 1.00 94.88 81 ILE A N 1
ATOM 636 C CA . ILE A 1 81 ? -3.051 -1.103 -10.675 1.00 94.88 81 ILE A CA 1
ATOM 637 C C . ILE A 1 81 ? -2.094 -0.467 -11.680 1.00 94.88 81 ILE A C 1
ATOM 639 O O . ILE A 1 81 ? -1.375 -1.174 -12.380 1.00 94.88 81 ILE A O 1
ATOM 643 N N . TYR A 1 82 ? -2.041 0.857 -11.713 1.00 94.06 82 TYR A N 1
ATOM 644 C CA . TYR A 1 82 ? -1.117 1.643 -12.518 1.00 94.06 82 TYR A CA 1
ATOM 645 C C . TYR A 1 82 ? -0.052 2.267 -11.633 1.00 94.06 82 TYR A C 1
ATOM 647 O O . TYR A 1 82 ? -0.364 2.834 -10.584 1.00 94.06 82 TYR A O 1
ATOM 655 N N . THR A 1 83 ? 1.202 2.211 -12.069 1.00 92.50 83 THR A N 1
ATOM 656 C CA . THR A 1 83 ? 2.312 2.847 -11.362 1.00 92.50 83 THR A CA 1
ATOM 657 C C . THR A 1 83 ? 3.155 3.692 -12.300 1.00 92.50 83 THR A C 1
ATOM 659 O O . THR A 1 83 ? 3.339 3.346 -13.467 1.00 92.50 83 THR A O 1
ATOM 662 N N . ILE A 1 84 ? 3.679 4.809 -11.792 1.00 89.69 84 ILE A N 1
ATOM 663 C CA . ILE A 1 84 ? 4.640 5.634 -12.531 1.00 89.69 84 ILE A CA 1
ATOM 664 C C . ILE A 1 84 ? 5.997 5.531 -11.840 1.00 89.69 84 ILE A C 1
ATOM 666 O O . ILE A 1 84 ? 6.122 5.702 -10.625 1.00 89.69 84 ILE A O 1
ATOM 670 N N . GLY A 1 85 ? 7.019 5.219 -12.629 1.00 83.75 85 GLY A N 1
ATOM 671 C CA . GLY A 1 85 ? 8.408 5.192 -12.191 1.00 83.75 85 GLY A CA 1
ATOM 672 C C . GLY A 1 85 ? 9.093 6.556 -12.257 1.00 83.75 85 GLY A C 1
ATOM 673 O O . GLY A 1 85 ? 8.618 7.480 -12.916 1.00 83.75 85 GLY A O 1
ATOM 674 N N . ILE A 1 86 ? 10.283 6.663 -11.661 1.00 76.25 86 ILE A N 1
ATOM 675 C CA . ILE A 1 86 ? 11.102 7.895 -11.672 1.00 76.25 86 ILE A CA 1
ATOM 676 C C . ILE A 1 86 ? 11.447 8.443 -13.071 1.00 76.25 86 ILE A C 1
ATOM 678 O O . ILE A 1 86 ? 11.731 9.627 -13.202 1.00 76.25 86 ILE A O 1
ATOM 682 N N . ASN A 1 87 ? 11.374 7.616 -14.118 1.00 82.19 87 ASN A N 1
ATOM 683 C CA . ASN A 1 87 ? 11.630 8.013 -15.509 1.00 82.19 87 ASN A CA 1
ATOM 684 C C . ASN A 1 87 ? 10.340 8.270 -16.309 1.00 82.19 87 ASN A C 1
ATOM 686 O O . ASN A 1 87 ? 10.334 8.103 -17.526 1.00 82.19 87 ASN A O 1
ATOM 690 N N . ALA A 1 88 ? 9.232 8.587 -15.629 1.00 83.19 88 ALA A N 1
ATOM 691 C CA . ALA A 1 88 ? 7.904 8.787 -16.223 1.00 83.19 88 ALA A CA 1
ATOM 692 C C . ALA A 1 88 ? 7.371 7.587 -17.036 1.00 83.19 88 ALA A C 1
ATOM 694 O O . ALA A 1 88 ? 6.436 7.723 -17.824 1.00 83.19 88 ALA A O 1
ATOM 695 N N . LYS A 1 89 ? 7.940 6.392 -16.832 1.00 86.12 89 LYS A N 1
ATOM 696 C CA . LYS A 1 89 ? 7.420 5.145 -17.397 1.00 86.12 89 LYS A CA 1
ATOM 697 C C . LYS A 1 89 ? 6.173 4.720 -16.622 1.00 86.12 89 LYS A C 1
ATOM 699 O O . LYS A 1 89 ? 6.223 4.647 -15.393 1.00 86.12 89 LYS A O 1
ATOM 704 N N . LEU A 1 90 ? 5.095 4.434 -17.349 1.00 89.69 90 LEU A N 1
ATOM 705 C CA . LEU A 1 90 ? 3.840 3.899 -16.822 1.00 89.69 90 LEU A CA 1
ATOM 706 C C . LEU A 1 90 ? 3.850 2.370 -16.909 1.00 89.69 90 LEU A C 1
ATOM 708 O O . LEU A 1 90 ? 4.131 1.813 -17.970 1.00 89.69 90 LEU A O 1
ATOM 712 N N . TYR A 1 91 ? 3.495 1.708 -15.814 1.00 89.94 91 TYR A N 1
ATOM 713 C CA . TYR A 1 91 ? 3.319 0.261 -15.743 1.00 89.94 91 TYR A CA 1
ATOM 714 C C . TYR A 1 91 ? 1.909 -0.079 -15.275 1.00 89.94 91 TYR A C 1
ATOM 716 O O . TYR A 1 91 ? 1.288 0.703 -14.556 1.00 89.94 91 TYR A O 1
ATOM 724 N N . SER A 1 92 ? 1.417 -1.251 -15.671 1.00 90.88 92 SER A N 1
ATOM 725 C CA . SER A 1 92 ? 0.130 -1.785 -15.232 1.00 90.88 92 SER A CA 1
ATOM 726 C C . SER A 1 92 ? 0.297 -3.194 -14.666 1.00 90.88 92 SER A C 1
ATOM 728 O O . SER A 1 92 ? 1.092 -3.987 -15.170 1.00 90.88 92 SER A O 1
ATOM 730 N N . PHE A 1 93 ? -0.440 -3.493 -13.599 1.00 86.75 93 PHE A N 1
ATOM 731 C CA . PHE A 1 93 ? -0.437 -4.775 -12.906 1.00 86.75 93 PHE A CA 1
ATOM 732 C C . PHE A 1 93 ? -1.877 -5.264 -12.772 1.00 86.75 93 PHE A C 1
ATOM 734 O O . PHE A 1 93 ? -2.691 -4.644 -12.084 1.00 86.75 93 PHE A O 1
ATOM 741 N N . ALA A 1 94 ? -2.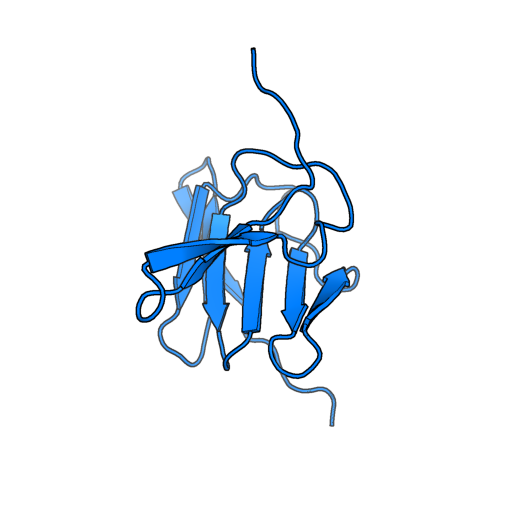177 -6.396 -13.405 1.00 83.31 94 ALA A N 1
ATOM 742 C CA . ALA A 1 94 ? -3.413 -7.135 -13.198 1.00 83.31 94 ALA A CA 1
ATOM 743 C C . ALA A 1 94 ? -3.097 -8.360 -12.335 1.00 83.31 94 ALA A C 1
ATOM 745 O O . ALA A 1 94 ? -2.443 -9.303 -12.783 1.00 83.31 94 ALA A O 1
ATOM 746 N N . LEU A 1 95 ? -3.529 -8.334 -11.075 1.00 75.00 95 LEU A N 1
ATOM 747 C CA . LEU A 1 95 ? -3.358 -9.473 -10.179 1.00 75.00 95 LEU A CA 1
ATOM 748 C C . LEU A 1 95 ? -4.479 -10.472 -10.455 1.00 75.00 95 LEU A C 1
ATOM 750 O O . LEU A 1 95 ? -5.641 -10.259 -10.085 1.00 75.00 95 LEU A O 1
ATOM 754 N N . ILE A 1 96 ? -4.118 -11.544 -11.155 1.00 66.50 96 ILE A N 1
ATOM 755 C CA . ILE A 1 96 ? -5.009 -12.665 -11.439 1.00 66.50 96 ILE A CA 1
ATOM 756 C C . ILE A 1 96 ? -5.092 -13.512 -10.159 1.00 66.50 96 ILE A C 1
ATOM 758 O O . ILE A 1 96 ? -4.045 -13.884 -9.624 1.00 66.50 96 ILE A O 1
ATOM 762 N N . PRO A 1 97 ? -6.295 -13.806 -9.632 1.00 55.53 97 PRO A N 1
ATOM 763 C CA . PRO A 1 97 ? -6.437 -14.749 -8.530 1.00 55.53 97 PRO A CA 1
ATOM 764 C C . PRO A 1 97 ? -5.872 -16.105 -8.958 1.00 55.53 97 PRO A C 1
ATOM 766 O O . PRO A 1 97 ? -6.210 -16.595 -10.035 1.00 55.53 97 PRO A O 1
ATOM 769 N N . ILE A 1 98 ? -5.019 -16.707 -8.132 1.00 53.28 98 ILE A N 1
ATOM 770 C CA . ILE A 1 98 ? -4.652 -18.112 -8.318 1.00 53.28 98 ILE A CA 1
ATOM 771 C C . ILE A 1 98 ? -5.924 -18.913 -8.001 1.00 53.28 98 ILE A C 1
ATOM 773 O O . ILE A 1 98 ? -6.443 -18.798 -6.890 1.00 53.28 98 ILE A O 1
ATOM 777 N N . VAL A 1 99 ? -6.463 -19.610 -9.007 1.00 38.69 99 VAL A N 1
ATOM 778 C CA . VAL A 1 99 ? -7.613 -20.526 -8.881 1.00 38.69 99 VAL A CA 1
ATOM 779 C C . VAL A 1 99 ? -7.170 -21.814 -8.203 1.00 38.69 99 VAL A C 1
ATOM 781 O O . VAL A 1 99 ? -6.071 -22.298 -8.559 1.00 38.69 99 VAL A O 1
#

InterPro domains:
  IPR015915 Kelch-type beta-propeller [G3DSA:2.120.10.80] (2-94)
  IPR015915 Kelch-type beta-propeller [SSF117281] (5-85)

Organism: NCBI:txid36148